Protein AF-A0A5C7JHR6-F1 (afdb_monomer)

pLDDT: mean 91.72, std 7.95, range [50.81, 97.88]

Mean predicted aligned error: 5.11 Å

Structure (mmCIF, N/CA/C/O backbone):
data_AF-A0A5C7JHR6-F1
#
_entry.id   AF-A0A5C7JHR6-F1
#
loop_
_atom_site.group_PDB
_atom_site.id
_atom_site.type_symbol
_atom_site.label_atom_id
_atom_site.label_alt_id
_atom_site.label_comp_id
_atom_site.label_asym_id
_atom_site.label_entity_id
_atom_site.label_seq_id
_atom_site.pdbx_PDB_ins_code
_atom_site.Cartn_x
_atom_site.Cartn_y
_atom_site.Cartn_z
_atom_site.occupancy
_atom_site.B_iso_or_equiv
_atom_site.auth_seq_id
_atom_site.auth_comp_id
_atom_site.auth_asym_id
_atom_site.auth_atom_id
_atom_site.pdbx_PDB_model_num
ATOM 1 N N . MET A 1 1 ? 26.029 13.144 -22.624 1.00 50.81 1 MET A N 1
ATOM 2 C CA . MET A 1 1 ? 26.122 11.851 -23.333 1.00 50.81 1 MET A CA 1
ATOM 3 C C . MET A 1 1 ? 24.845 11.0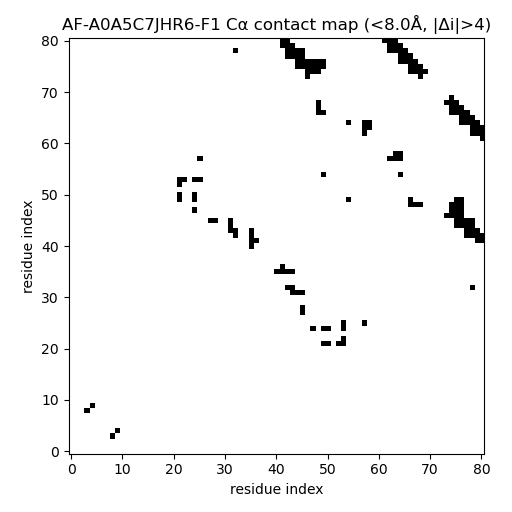94 -22.989 1.00 50.81 1 MET A C 1
ATOM 5 O O . MET A 1 1 ? 24.550 11.009 -21.805 1.00 50.81 1 MET A O 1
ATOM 9 N N . ARG A 1 2 ? 24.014 10.701 -23.966 1.00 63.44 2 ARG A N 1
ATOM 10 C CA . ARG A 1 2 ? 22.838 9.854 -23.683 1.00 63.44 2 ARG A CA 1
ATOM 11 C C . ARG A 1 2 ? 23.376 8.485 -23.265 1.00 63.44 2 ARG A C 1
ATOM 13 O O . ARG A 1 2 ? 24.249 7.980 -23.963 1.00 63.44 2 ARG A O 1
ATOM 20 N N . GLU A 1 3 ? 22.910 7.933 -22.147 1.00 71.25 3 GLU A N 1
ATOM 21 C CA . GLU A 1 3 ? 23.185 6.529 -21.822 1.00 71.25 3 GLU A CA 1
ATOM 22 C C . GLU A 1 3 ? 22.731 5.659 -23.001 1.00 71.25 3 GLU A C 1
ATOM 24 O O . GLU A 1 3 ? 21.687 5.927 -23.608 1.00 71.25 3 GLU A O 1
ATOM 29 N N . GLU A 1 4 ? 23.535 4.663 -23.377 1.00 81.38 4 GLU A N 1
ATOM 30 C CA . GLU A 1 4 ? 23.131 3.716 -24.412 1.00 81.38 4 GLU A CA 1
ATOM 31 C C . GLU A 1 4 ? 21.897 2.953 -23.929 1.00 81.38 4 GLU A C 1
ATOM 33 O O . GLU A 1 4 ? 21.912 2.288 -22.892 1.00 81.38 4 GLU A O 1
ATOM 38 N N . ILE A 1 5 ? 20.810 3.060 -24.693 1.00 84.69 5 ILE A N 1
ATOM 39 C CA . ILE A 1 5 ? 19.577 2.329 -24.418 1.00 84.69 5 ILE A CA 1
ATOM 40 C C . ILE A 1 5 ? 19.830 0.861 -24.777 1.00 84.69 5 ILE A C 1
ATOM 42 O O . ILE A 1 5 ? 19.703 0.457 -25.932 1.00 84.69 5 ILE A O 1
ATOM 46 N N . THR A 1 6 ? 20.213 0.068 -23.779 1.00 91.69 6 THR A N 1
ATOM 47 C CA . THR A 1 6 ? 20.421 -1.382 -23.889 1.00 91.69 6 THR A CA 1
ATOM 48 C C . THR A 1 6 ? 19.293 -2.157 -23.204 1.00 91.69 6 THR A C 1
ATOM 50 O O . THR A 1 6 ? 18.533 -1.616 -22.398 1.00 91.69 6 THR A O 1
ATOM 53 N N . ALA A 1 7 ? 19.181 -3.458 -23.494 1.00 90.75 7 ALA A N 1
ATOM 54 C CA . ALA A 1 7 ? 18.209 -4.324 -22.823 1.00 90.75 7 ALA A CA 1
ATOM 55 C C . ALA A 1 7 ? 18.445 -4.405 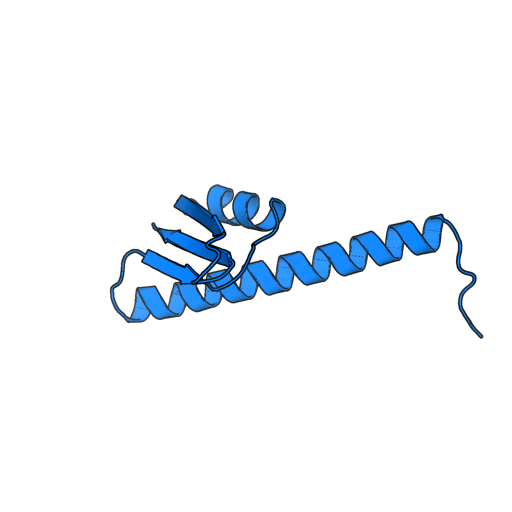-21.302 1.00 90.75 7 ALA A C 1
ATOM 57 O O . ALA A 1 7 ? 17.492 -4.476 -20.530 1.00 90.75 7 ALA A O 1
ATOM 58 N N . GLU A 1 8 ? 19.706 -4.377 -20.864 1.00 90.00 8 GLU A N 1
ATOM 59 C CA . GLU A 1 8 ? 20.064 -4.364 -19.444 1.00 90.00 8 GLU A CA 1
ATOM 60 C C . GLU A 1 8 ? 19.673 -3.042 -18.777 1.00 90.00 8 GLU A C 1
ATOM 62 O O . GLU A 1 8 ? 19.043 -3.052 -17.718 1.00 90.00 8 GLU A O 1
ATOM 67 N N . TRP A 1 9 ? 19.950 -1.913 -19.439 1.00 90.81 9 TRP A N 1
ATOM 68 C CA . TRP A 1 9 ? 19.509 -0.597 -18.982 1.00 90.81 9 TRP A CA 1
ATOM 69 C C . TRP A 1 9 ? 17.983 -0.533 -18.841 1.00 90.81 9 TRP A C 1
ATOM 71 O O . TRP A 1 9 ? 17.480 -0.095 -17.809 1.00 90.81 9 TRP A O 1
ATOM 81 N N . ALA A 1 10 ? 17.235 -1.032 -19.832 1.00 88.38 10 ALA A N 1
ATOM 82 C CA . ALA A 1 10 ? 15.774 -1.032 -19.797 1.00 88.38 10 ALA A CA 1
ATOM 83 C C . ALA A 1 10 ? 15.220 -1.856 -18.622 1.00 88.38 10 ALA A C 1
ATOM 85 O O . ALA A 1 10 ? 14.306 -1.398 -17.936 1.00 88.38 10 ALA A O 1
ATOM 86 N N . ARG A 1 11 ? 15.796 -3.037 -18.346 1.00 88.31 11 ARG A N 1
ATOM 87 C CA . ARG A 1 11 ? 15.410 -3.867 -17.190 1.00 88.31 11 ARG A CA 1
ATOM 88 C C . ARG A 1 11 ? 15.680 -3.150 -15.874 1.00 88.31 11 ARG A C 1
ATOM 90 O O . ARG A 1 11 ? 14.755 -2.970 -15.089 1.00 88.31 11 ARG A O 1
ATOM 97 N N . LYS A 1 12 ? 16.914 -2.683 -15.668 1.00 90.62 12 LYS A N 1
ATOM 98 C CA . LYS A 1 12 ? 17.322 -2.022 -14.421 1.00 90.62 12 LYS A CA 1
ATOM 99 C C . LYS A 1 12 ? 16.497 -0.764 -14.149 1.00 90.62 12 LYS A C 1
ATOM 101 O O . LYS A 1 12 ? 16.026 -0.555 -13.034 1.00 90.62 12 LYS A O 1
ATOM 106 N N . THR A 1 13 ? 16.279 0.051 -15.177 1.00 87.81 13 THR A N 1
ATOM 107 C CA . THR A 1 13 ? 15.464 1.266 -15.075 1.00 87.81 13 THR A CA 1
ATOM 108 C C . THR A 1 13 ? 14.006 0.926 -14.772 1.00 87.81 13 THR A C 1
ATOM 110 O O . THR A 1 13 ? 13.414 1.527 -13.879 1.00 87.81 13 THR A O 1
ATOM 113 N N . SER A 1 14 ? 13.434 -0.080 -15.441 1.00 83.94 14 SER A N 1
ATOM 114 C CA . SER A 1 14 ? 12.066 -0.536 -15.173 1.00 83.94 14 SER A CA 1
ATOM 115 C C . SER A 1 14 ? 11.890 -1.067 -13.747 1.00 83.94 14 SER A C 1
ATOM 117 O O . SER A 1 14 ? 10.882 -0.771 -13.110 1.00 83.94 14 SER A O 1
ATOM 119 N N . GLU A 1 15 ? 12.851 -1.836 -13.233 1.00 88.06 15 GLU A N 1
ATOM 120 C CA . GLU A 1 15 ? 12.828 -2.353 -11.859 1.00 88.06 15 GLU A CA 1
ATOM 121 C C . GLU A 1 15 ? 12.932 -1.223 -10.830 1.00 88.06 15 GLU A C 1
ATOM 123 O O . GLU A 1 15 ? 12.179 -1.207 -9.856 1.00 88.06 15 GLU A O 1
ATOM 128 N N . SER A 1 16 ? 13.809 -0.243 -11.076 1.00 87.88 16 SER A N 1
ATOM 129 C CA . SER A 1 16 ? 13.953 0.939 -10.220 1.00 87.88 16 SER A CA 1
ATOM 130 C C . SER A 1 16 ? 12.653 1.743 -10.155 1.00 87.88 16 SER A C 1
ATOM 132 O O . SER A 1 16 ? 12.167 2.053 -9.067 1.00 87.88 16 SER A O 1
ATOM 134 N N . ILE A 1 17 ? 12.047 2.026 -11.314 1.00 87.38 17 ILE A N 1
ATOM 135 C CA . 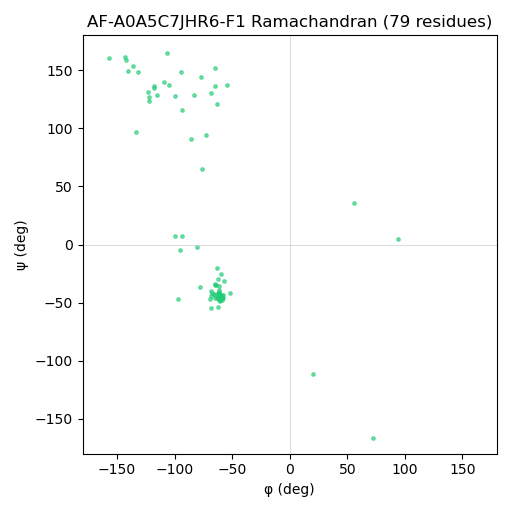ILE A 1 17 ? 10.774 2.755 -11.405 1.00 87.38 17 ILE A CA 1
ATOM 136 C C . ILE A 1 17 ? 9.659 1.985 -10.689 1.00 87.38 17 ILE A C 1
ATOM 138 O O . ILE A 1 17 ? 8.859 2.584 -9.965 1.00 87.38 17 ILE A O 1
ATOM 142 N N . LEU A 1 18 ? 9.608 0.659 -10.856 1.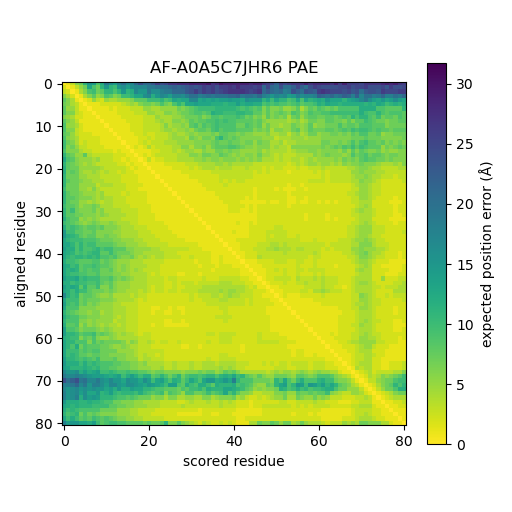00 85.56 18 LEU A N 1
ATOM 143 C CA . LEU A 1 18 ? 8.632 -0.183 -10.170 1.00 85.56 18 LEU A CA 1
ATOM 144 C C . LEU A 1 18 ? 8.805 -0.105 -8.647 1.00 85.56 18 LEU A C 1
ATOM 146 O O . LEU A 1 18 ? 7.821 0.098 -7.938 1.00 85.56 18 LEU A O 1
ATOM 150 N N . GLY A 1 19 ? 10.038 -0.215 -8.147 1.00 88.00 19 G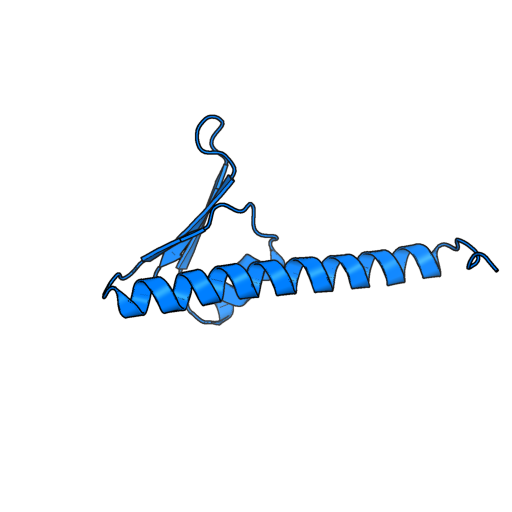LY A N 1
ATOM 151 C CA . GLY A 1 19 ? 10.337 -0.105 -6.718 1.00 88.00 19 GLY A CA 1
ATOM 152 C C . GLY A 1 19 ? 9.908 1.240 -6.129 1.00 88.00 19 GLY A C 1
ATOM 153 O O . GLY A 1 19 ? 9.232 1.280 -5.100 1.00 88.00 19 GLY A O 1
ATOM 154 N N . GLU A 1 20 ? 10.219 2.346 -6.808 1.00 91.12 20 GLU A N 1
ATOM 155 C CA . GLU A 1 20 ? 9.784 3.683 -6.386 1.00 91.12 20 GLU A CA 1
ATOM 156 C C . GLU A 1 20 ? 8.259 3.828 -6.361 1.00 91.12 20 GLU A C 1
ATOM 158 O O . GLU A 1 20 ? 7.706 4.397 -5.417 1.00 91.12 20 GLU A O 1
ATOM 163 N N . LYS A 1 21 ? 7.567 3.303 -7.379 1.00 91.56 21 LYS A N 1
ATOM 164 C CA . LYS A 1 21 ? 6.101 3.333 -7.459 1.00 91.56 21 LYS A CA 1
ATOM 165 C C . LYS A 1 21 ? 5.467 2.578 -6.289 1.00 91.56 21 LYS A C 1
ATOM 167 O O . LYS A 1 21 ? 4.578 3.117 -5.631 1.00 91.56 21 LYS A O 1
ATOM 172 N N . VAL A 1 22 ? 5.951 1.367 -6.005 1.00 92.38 22 VAL A N 1
ATOM 173 C CA . VAL A 1 22 ? 5.481 0.533 -4.887 1.00 92.38 22 VAL A CA 1
ATOM 174 C C . VAL A 1 22 ? 5.703 1.249 -3.554 1.00 92.38 22 VAL A C 1
ATOM 176 O O . VAL A 1 22 ? 4.779 1.328 -2.748 1.00 92.38 22 VAL A O 1
ATOM 179 N N . ASN A 1 23 ? 6.884 1.836 -3.339 1.00 93.62 23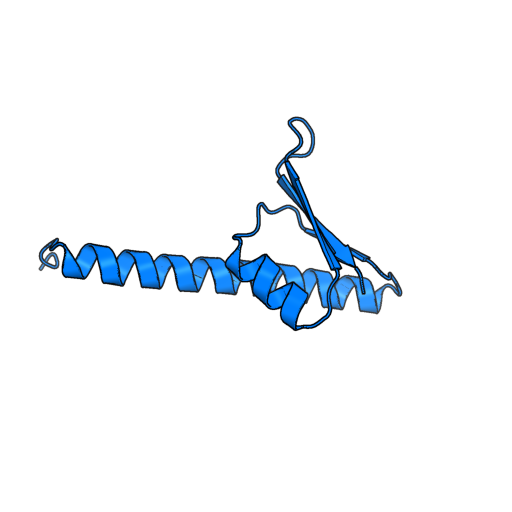 ASN A N 1
ATOM 180 C CA . ASN A 1 23 ? 7.191 2.555 -2.100 1.00 93.62 23 ASN A CA 1
ATOM 181 C C . ASN A 1 23 ? 6.259 3.755 -1.878 1.00 93.62 23 ASN A C 1
ATOM 183 O O . ASN A 1 23 ? 5.712 3.903 -0.787 1.00 93.62 23 ASN A O 1
ATOM 187 N N . LYS A 1 24 ? 6.004 4.559 -2.920 1.00 95.00 24 LYS A N 1
ATOM 188 C CA . LYS A 1 24 ? 5.067 5.697 -2.849 1.00 95.00 24 LYS A CA 1
ATOM 189 C C . LYS A 1 24 ? 3.639 5.257 -2.521 1.00 95.00 24 LYS A C 1
ATOM 191 O O . LYS A 1 24 ? 2.952 5.909 -1.740 1.00 95.00 24 LYS A O 1
ATOM 196 N N . GLN A 1 25 ? 3.183 4.150 -3.104 1.00 95.12 25 GLN A N 1
ATOM 197 C CA . GLN A 1 25 ? 1.857 3.602 -2.812 1.00 95.12 25 GLN A CA 1
ATOM 198 C C . GLN A 1 25 ? 1.756 3.065 -1.377 1.00 95.12 25 GLN A C 1
ATOM 200 O O . GLN A 1 25 ? 0.754 3.318 -0.711 1.00 95.12 25 GLN A O 1
ATOM 205 N N . ILE A 1 26 ? 2.783 2.364 -0.880 1.00 95.31 26 ILE A N 1
ATOM 206 C CA . ILE A 1 26 ? 2.839 1.913 0.520 1.00 95.31 26 ILE A CA 1
ATOM 207 C C . ILE A 1 26 ? 2.769 3.118 1.457 1.00 95.31 26 ILE A C 1
ATOM 209 O O . ILE A 1 26 ? 1.962 3.117 2.380 1.00 95.31 26 ILE A O 1
ATOM 213 N N . GLU A 1 27 ? 3.568 4.154 1.207 1.00 96.75 27 GLU A N 1
ATOM 214 C CA . GLU A 1 27 ? 3.576 5.372 2.018 1.00 96.75 27 GLU A CA 1
ATOM 215 C C . GLU A 1 27 ? 2.195 6.044 2.053 1.00 96.75 27 GLU A C 1
ATOM 217 O O . GLU A 1 27 ? 1.689 6.364 3.129 1.00 96.75 27 GLU A O 1
ATOM 222 N N . ALA A 1 28 ? 1.526 6.173 0.902 1.00 96.25 28 ALA A N 1
ATOM 223 C CA . ALA A 1 28 ? 0.164 6.702 0.833 1.00 96.25 28 ALA A CA 1
ATOM 224 C C . ALA A 1 28 ? -0.829 5.881 1.679 1.00 96.25 28 ALA A C 1
ATOM 226 O O . ALA A 1 28 ? -1.634 6.450 2.421 1.00 96.25 28 ALA A O 1
ATOM 227 N N . CYS A 1 29 ? -0.744 4.548 1.617 1.00 96.81 29 CYS A N 1
ATOM 228 C CA . CYS A 1 29 ? -1.561 3.654 2.434 1.00 96.81 29 CYS A CA 1
ATOM 229 C C . CYS A 1 29 ? -1.278 3.821 3.934 1.00 96.81 29 CYS A C 1
ATOM 231 O O . CYS A 1 29 ? -2.217 3.947 4.718 1.00 96.81 29 CYS A O 1
ATOM 233 N N . LEU A 1 30 ? -0.004 3.869 4.335 1.00 97.06 30 LEU A N 1
ATOM 234 C CA . LEU A 1 30 ? 0.407 4.032 5.734 1.00 97.06 30 LEU A CA 1
ATOM 235 C C . LEU A 1 30 ? -0.003 5.390 6.316 1.00 97.06 30 LEU A C 1
ATOM 237 O O . LEU A 1 30 ? -0.388 5.456 7.481 1.00 97.06 30 LEU A O 1
ATOM 241 N N . ASN A 1 31 ? 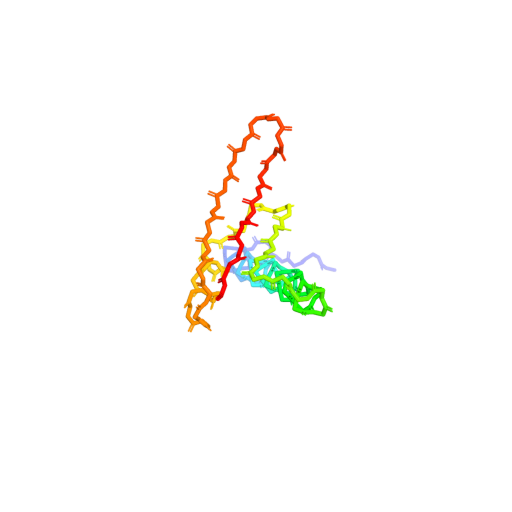-0.003 6.447 5.505 1.00 97.44 31 ASN A N 1
ATOM 242 C CA . ASN A 1 31 ? -0.511 7.756 5.911 1.00 97.44 31 ASN A CA 1
ATOM 243 C C . ASN A 1 31 ? -2.041 7.730 6.117 1.00 97.44 31 ASN A C 1
ATOM 245 O O . ASN A 1 31 ? -2.556 8.314 7.073 1.00 97.44 31 ASN A O 1
ATOM 249 N N . ALA A 1 32 ? -2.789 7.036 5.251 1.00 97.00 32 ALA A N 1
ATOM 250 C CA . ALA A 1 32 ? -4.252 6.939 5.335 1.00 97.00 32 ALA A CA 1
ATOM 251 C C . ALA A 1 32 ? -4.735 6.120 6.551 1.00 97.00 32 ALA A C 1
ATOM 253 O O . ALA A 1 32 ? -5.522 6.623 7.356 1.00 97.00 32 ALA A O 1
ATOM 254 N N . ILE A 1 33 ? -4.248 4.881 6.681 1.00 97.44 33 ILE A N 1
ATOM 255 C CA . ILE A 1 33 ? -3.503 4.439 7.863 1.00 97.44 33 ILE A CA 1
ATOM 256 C C . ILE A 1 33 ? -3.653 5.220 9.173 1.00 97.44 33 ILE A C 1
ATOM 258 O O . ILE A 1 33 ? -4.680 5.247 9.858 1.00 97.44 33 ILE A O 1
ATOM 262 N N . GLU A 1 34 ? -2.538 5.863 9.498 1.00 97.88 34 GLU A N 1
ATOM 263 C CA . GLU A 1 34 ? -2.298 6.667 10.683 1.00 97.88 34 GLU A CA 1
ATOM 264 C C . GLU A 1 34 ? -3.382 7.731 10.906 1.00 97.88 34 GLU A C 1
ATOM 266 O O . GLU A 1 34 ? -3.864 7.910 12.026 1.00 97.88 34 GLU A O 1
ATOM 271 N N . ASN A 1 35 ? -3.826 8.403 9.841 1.00 97.62 35 ASN A N 1
ATOM 272 C CA . ASN A 1 35 ? -4.879 9.415 9.928 1.00 97.62 35 ASN A CA 1
ATOM 273 C C . ASN A 1 35 ? -6.227 8.836 10.371 1.00 97.62 35 ASN A C 1
ATOM 275 O O . ASN A 1 35 ? -6.978 9.504 11.082 1.00 97.62 35 ASN A O 1
ATOM 279 N N . SER A 1 36 ? -6.538 7.605 9.971 1.00 97.56 36 SER A N 1
ATOM 280 C CA . SER A 1 36 ? -7.786 6.931 10.338 1.00 97.56 36 SER A CA 1
ATOM 281 C C . SER A 1 36 ? -7.734 6.398 11.767 1.00 97.56 36 SER A C 1
ATOM 283 O O . SER A 1 36 ? -8.712 6.544 12.500 1.00 97.56 36 SER A O 1
ATOM 285 N N . VAL A 1 37 ? -6.572 5.905 12.207 1.00 97.12 37 VAL A N 1
ATOM 286 C CA . VAL A 1 37 ? -6.328 5.541 13.614 1.00 97.12 37 VAL A CA 1
ATOM 287 C C . VAL A 1 37 ? -6.497 6.755 14.533 1.00 97.12 37 VAL A C 1
ATOM 289 O O . VAL A 1 37 ? -7.198 6.666 15.538 1.00 97.12 37 VAL A O 1
ATOM 292 N N . LYS A 1 38 ? -5.952 7.924 14.161 1.00 97.88 38 LYS A N 1
ATOM 293 C CA . LYS A 1 38 ? -6.142 9.188 14.906 1.00 97.88 38 LYS A CA 1
ATOM 294 C C . LYS A 1 38 ? -7.612 9.610 15.018 1.00 97.88 38 LYS A C 1
ATOM 296 O O . LYS A 1 38 ? -7.978 10.314 15.952 1.00 97.88 38 LYS A O 1
ATOM 301 N N . GLN A 1 39 ? -8.453 9.173 14.081 1.00 97.56 39 GLN A N 1
ATOM 302 C CA . GLN A 1 39 ? -9.900 9.408 14.076 1.00 97.56 39 GLN A CA 1
ATOM 303 C C . GLN A 1 39 ? -10.702 8.274 14.737 1.00 97.56 39 GLN A C 1
ATOM 305 O O . GLN A 1 39 ? -11.929 8.283 14.655 1.00 97.56 39 GLN A O 1
ATOM 310 N N . ASN A 1 40 ? -10.037 7.298 15.366 1.00 96.31 40 ASN A N 1
ATOM 311 C CA . ASN A 1 40 ? -10.656 6.109 15.957 1.00 96.31 40 ASN A CA 1
ATOM 312 C C . ASN A 1 40 ? -11.515 5.299 14.959 1.00 96.31 40 ASN A C 1
ATOM 314 O O . ASN A 1 40 ? -12.568 4.763 15.305 1.00 96.31 40 ASN A O 1
ATOM 318 N N . LYS A 1 41 ? -11.088 5.239 13.692 1.00 96.62 41 LYS A N 1
ATOM 319 C CA . LYS A 1 41 ? -11.694 4.395 12.653 1.00 96.62 41 LYS A CA 1
ATOM 320 C C . LYS A 1 41 ? -10.945 3.065 12.575 1.00 96.62 41 LYS A C 1
ATOM 322 O O . LYS A 1 41 ? -9.738 3.042 12.769 1.00 96.62 41 LYS A O 1
ATOM 327 N N . MET A 1 42 ? -11.648 1.984 12.231 1.00 96.06 42 MET A N 1
ATOM 328 C CA . MET A 1 42 ? -11.067 0.637 12.026 1.00 96.06 42 MET A CA 1
ATOM 329 C C . MET A 1 42 ? -10.831 0.298 10.546 1.00 96.06 42 MET A C 1
ATOM 331 O O . MET A 1 42 ? -10.557 -0.839 10.173 1.00 96.06 42 MET A O 1
ATOM 335 N N . SER A 1 43 ? -11.020 1.280 9.668 1.00 97.38 43 SER A N 1
ATOM 336 C CA . SER A 1 43 ? -10.760 1.133 8.242 1.00 97.38 43 SER A CA 1
ATOM 337 C C . SER A 1 43 ? -10.503 2.482 7.587 1.00 97.38 43 SER A C 1
ATOM 339 O O . SER A 1 43 ? -10.870 3.535 8.121 1.00 97.38 43 SER A O 1
ATOM 341 N N . CYS A 1 44 ? -9.877 2.442 6.416 1.00 97.06 44 CYS A N 1
ATOM 342 C CA . CYS A 1 44 ? -9.666 3.595 5.559 1.00 97.06 44 CYS A CA 1
ATOM 343 C C . CYS A 1 44 ? -9.806 3.214 4.082 1.00 97.06 44 CYS A C 1
ATOM 345 O O . CYS A 1 44 ? -9.662 2.047 3.712 1.00 97.06 44 CYS A O 1
ATOM 347 N N . SER A 1 45 ? -10.078 4.216 3.246 1.00 95.56 45 SER A N 1
ATOM 348 C CA . SER A 1 45 ? -10.092 4.072 1.791 1.00 95.56 45 SER A CA 1
ATOM 349 C C . SER A 1 45 ? -9.023 4.964 1.172 1.00 95.56 45 SER A C 1
ATOM 351 O O . SER A 1 45 ? -8.877 6.123 1.561 1.00 95.56 45 SER A O 1
ATOM 353 N N . VAL A 1 46 ? -8.289 4.427 0.202 1.00 95.19 46 VAL A N 1
ATOM 354 C CA . VAL A 1 46 ? -7.227 5.118 -0.536 1.00 95.19 46 VAL A CA 1
ATOM 355 C C . VAL A 1 46 ? -7.578 5.080 -2.018 1.00 95.19 46 VAL A C 1
ATOM 357 O O . VAL A 1 46 ? -7.770 4.003 -2.571 1.00 95.19 46 VAL A O 1
ATOM 360 N N . GLY A 1 47 ? -7.672 6.241 -2.666 1.00 93.50 47 GLY A N 1
ATOM 361 C CA . GLY A 1 47 ? -8.026 6.358 -4.087 1.00 93.50 47 GLY A CA 1
ATOM 362 C C . GLY A 1 47 ? -6.870 5.997 -5.019 1.00 93.50 47 GLY A C 1
ATOM 363 O O . GLY A 1 47 ? -6.330 6.873 -5.689 1.00 93.50 47 GLY A O 1
ATOM 364 N N . ILE A 1 48 ? -6.437 4.734 -5.001 1.00 91.69 48 ILE A N 1
ATOM 365 C CA . ILE A 1 48 ? -5.395 4.197 -5.880 1.00 91.69 48 ILE A CA 1
ATOM 366 C C . ILE A 1 48 ? -5.738 2.778 -6.348 1.00 91.69 48 ILE A C 1
ATOM 368 O O . ILE A 1 48 ? -6.282 1.973 -5.589 1.00 91.69 48 ILE A O 1
ATOM 372 N N . TYR A 1 49 ? -5.291 2.429 -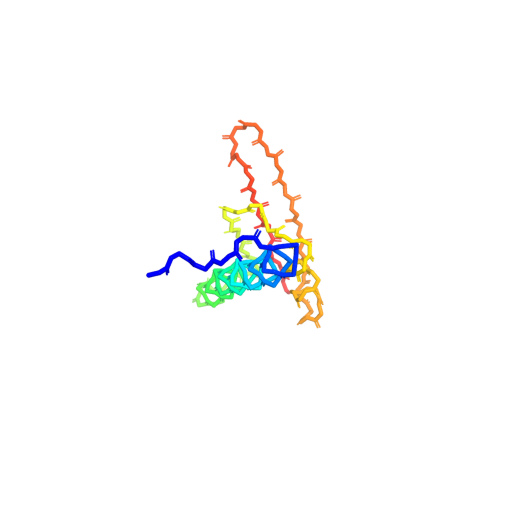7.557 1.00 89.88 49 TYR A N 1
ATOM 373 C CA . TYR A 1 49 ? -5.085 1.034 -7.950 1.00 89.88 49 TYR A CA 1
ATOM 374 C C . TYR A 1 49 ? -3.687 0.593 -7.491 1.00 89.88 49 TYR A C 1
ATOM 376 O O . TYR A 1 49 ? -2.685 0.809 -8.175 1.00 89.88 49 TYR A O 1
ATOM 384 N N . ALA A 1 50 ? -3.605 0.054 -6.276 1.00 91.00 50 ALA A N 1
ATOM 385 C CA . ALA A 1 50 ? -2.364 -0.449 -5.692 1.00 91.00 50 ALA A CA 1
ATOM 386 C C . ALA A 1 50 ? -1.810 -1.658 -6.465 1.00 91.00 50 ALA A C 1
ATOM 388 O O . ALA A 1 50 ? -2.547 -2.594 -6.780 1.00 91.00 50 ALA A O 1
ATOM 389 N N . ASP A 1 51 ? -0.500 -1.665 -6.707 1.00 93.44 51 ASP A N 1
ATOM 390 C CA . ASP A 1 51 ? 0.193 -2.801 -7.306 1.00 93.44 51 ASP A CA 1
ATOM 391 C C . ASP A 1 51 ? 0.148 -4.031 -6.373 1.00 93.44 51 ASP A C 1
ATOM 393 O O . ASP A 1 51 ? 0.133 -3.917 -5.145 1.00 93.44 51 ASP A O 1
ATOM 397 N N . ALA A 1 52 ? 0.191 -5.241 -6.942 1.00 93.12 52 ALA A N 1
ATOM 398 C CA . ALA A 1 52 ? 0.077 -6.488 -6.174 1.00 93.12 52 ALA A CA 1
ATOM 399 C C . ALA A 1 52 ? 1.137 -6.626 -5.059 1.00 93.12 52 ALA A C 1
ATOM 401 O O . ALA A 1 52 ? 0.868 -7.215 -4.010 1.00 93.12 52 ALA A O 1
ATOM 402 N N . LEU A 1 53 ? 2.333 -6.058 -5.261 1.00 94.06 53 LEU A N 1
ATOM 403 C CA . LEU A 1 53 ? 3.395 -6.024 -4.250 1.00 94.06 53 LEU A CA 1
ATOM 404 C C . LEU A 1 53 ? 3.007 -5.197 -3.019 1.00 94.06 53 LEU A C 1
ATOM 406 O O . LEU A 1 53 ? 3.352 -5.582 -1.905 1.00 94.06 53 LEU A O 1
ATOM 410 N N . VAL A 1 54 ? 2.246 -4.117 -3.204 1.00 94.94 54 VAL A N 1
ATOM 411 C CA . VAL A 1 54 ? 1.743 -3.273 -2.111 1.00 94.94 54 VAL A CA 1
ATOM 412 C C . VAL A 1 54 ? 0.698 -4.022 -1.301 1.00 94.94 54 VAL A C 1
ATOM 414 O O . VAL A 1 54 ? 0.791 -4.076 -0.078 1.00 94.94 54 VAL A O 1
ATOM 417 N N . ILE A 1 55 ? -0.257 -4.671 -1.975 1.00 95.75 55 ILE A N 1
ATOM 418 C CA . ILE A 1 55 ? -1.276 -5.501 -1.315 1.00 95.75 55 ILE A CA 1
ATOM 419 C C . ILE A 1 55 ? -0.602 -6.622 -0.513 1.00 95.75 55 ILE A C 1
ATOM 421 O O . ILE A 1 55 ? -0.955 -6.865 0.639 1.00 95.75 55 ILE A O 1
ATOM 425 N N . LYS A 1 56 ? 0.411 -7.278 -1.092 1.00 95.88 56 LYS A N 1
ATOM 426 C CA . LYS A 1 56 ? 1.186 -8.322 -0.411 1.00 95.88 56 LYS A CA 1
ATOM 427 C C . LYS A 1 56 ? 1.918 -7.788 0.824 1.00 95.88 56 LYS A C 1
ATOM 429 O O . LYS A 1 56 ? 1.919 -8.471 1.847 1.00 95.88 56 LYS A O 1
ATOM 434 N N . ASP A 1 57 ? 2.529 -6.606 0.744 1.00 96.44 57 ASP A N 1
ATOM 435 C CA . ASP A 1 57 ? 3.214 -5.982 1.883 1.00 96.44 57 ASP A CA 1
ATOM 436 C C . ASP A 1 57 ? 2.234 -5.630 3.011 1.00 96.44 57 ASP A C 1
ATOM 438 O O . ASP A 1 57 ? 2.464 -5.993 4.163 1.00 96.44 57 ASP A O 1
ATOM 442 N N . LEU A 1 58 ? 1.093 -5.019 2.681 1.00 96.56 58 LEU A N 1
ATOM 443 C CA . LEU A 1 58 ? 0.045 -4.687 3.651 1.00 96.56 58 LEU A CA 1
ATOM 444 C C . LEU A 1 58 ? -0.544 -5.940 4.316 1.00 96.56 58 LEU A C 1
ATOM 446 O O . LEU A 1 58 ? -0.638 -5.993 5.542 1.00 96.56 58 LEU A O 1
ATOM 450 N N . ASN A 1 59 ? -0.850 -6.982 3.538 1.00 96.38 59 ASN A N 1
ATOM 451 C CA . ASN A 1 59 ? -1.327 -8.258 4.078 1.00 96.38 59 ASN A CA 1
ATOM 452 C C . ASN A 1 59 ? -0.283 -8.913 4.999 1.00 96.38 59 ASN A C 1
ATOM 454 O O . ASN A 1 59 ? -0.633 -9.445 6.050 1.00 96.38 59 ASN A O 1
ATOM 458 N N . LYS A 1 60 ? 1.015 -8.839 4.658 1.00 97.00 60 LYS A N 1
ATOM 459 C CA . LYS A 1 60 ? 2.108 -9.343 5.513 1.00 97.00 60 LYS A CA 1
ATOM 460 C C . LYS A 1 60 ? 2.185 -8.607 6.856 1.00 97.00 60 LYS A C 1
ATOM 462 O O . LYS A 1 60 ? 2.602 -9.201 7.846 1.00 97.00 60 LYS A O 1
ATOM 467 N N . ARG A 1 61 ? 1.783 -7.335 6.899 1.00 96.19 61 ARG A N 1
ATOM 468 C CA . ARG A 1 61 ? 1.694 -6.528 8.129 1.00 96.19 61 ARG A CA 1
ATOM 469 C C . ARG A 1 61 ? 0.422 -6.795 8.943 1.00 96.19 61 ARG A C 1
ATOM 471 O O . ARG A 1 61 ? 0.277 -6.213 10.010 1.00 96.19 61 ARG A O 1
ATOM 478 N N . GLY A 1 62 ? -0.472 -7.662 8.463 1.00 97.00 62 GLY A N 1
ATOM 479 C CA . GLY A 1 62 ? -1.711 -8.036 9.147 1.00 97.00 62 GLY A CA 1
ATOM 480 C C . GLY A 1 62 ? -2.942 -7.227 8.737 1.00 97.00 62 GLY A C 1
ATOM 481 O O . GLY A 1 62 ? -4.005 -7.438 9.310 1.00 97.00 62 GLY A O 1
ATOM 482 N N . PHE A 1 63 ? -2.838 -6.335 7.748 1.00 97.69 63 PHE A N 1
ATOM 483 C CA . PHE A 1 63 ? -4.001 -5.607 7.243 1.00 97.69 63 PHE A CA 1
ATOM 484 C C . PHE A 1 63 ? -4.853 -6.485 6.325 1.00 97.69 63 PHE A C 1
ATOM 486 O O . PHE A 1 63 ? -4.332 -7.262 5.529 1.00 97.69 63 PHE A O 1
ATOM 493 N N . SER A 1 64 ? -6.170 -6.308 6.386 1.00 97.44 64 SER A N 1
ATOM 494 C CA . SER A 1 64 ? -7.108 -6.861 5.412 1.00 97.44 64 SER A CA 1
ATOM 495 C C . SER A 1 64 ? -7.375 -5.820 4.330 1.00 97.44 64 SER A C 1
ATOM 497 O O . SER A 1 64 ? -7.920 -4.744 4.605 1.00 97.44 64 SER A O 1
ATOM 499 N N . VAL A 1 65 ? -6.975 -6.143 3.100 1.00 97.12 65 VAL A N 1
ATOM 500 C CA . VAL A 1 65 ? -7.004 -5.232 1.954 1.00 97.12 65 VAL A CA 1
ATOM 501 C C . VAL A 1 65 ? -7.971 -5.733 0.886 1.00 97.12 65 VAL A C 1
ATOM 503 O O . VAL A 1 65 ? -7.875 -6.874 0.433 1.00 97.12 65 VAL A O 1
ATOM 506 N N . LYS A 1 66 ? -8.879 -4.861 0.440 1.00 95.94 66 LYS A N 1
ATOM 507 C CA . LYS A 1 66 ? -9.762 -5.096 -0.710 1.00 95.94 66 LYS A CA 1
ATOM 508 C C . LYS A 1 66 ? -9.568 -3.990 -1.734 1.00 95.94 66 LYS A C 1
ATOM 510 O O . LYS A 1 66 ? -9.578 -2.817 -1.377 1.00 95.94 66 LYS A O 1
ATOM 515 N N . GLN A 1 67 ? -9.387 -4.367 -2.991 1.00 93.94 67 GLN A N 1
ATOM 516 C CA . GLN A 1 67 ? -9.237 -3.432 -4.099 1.00 93.94 67 GLN A CA 1
ATOM 517 C C . GLN A 1 67 ? -10.481 -3.466 -4.973 1.00 93.94 67 GLN A C 1
ATOM 519 O O . GLN A 1 67 ? -11.030 -4.538 -5.229 1.00 93.94 67 GLN A O 1
ATOM 524 N N . TYR A 1 68 ? -10.892 -2.293 -5.426 1.00 93.50 68 TYR A N 1
ATOM 525 C CA . TYR A 1 68 ? -12.045 -2.093 -6.280 1.00 93.50 68 TYR A CA 1
ATOM 526 C C . TYR A 1 68 ? -11.654 -1.201 -7.451 1.00 93.50 68 TYR A C 1
ATOM 528 O O . TYR A 1 68 ? -10.792 -0.329 -7.327 1.00 93.50 68 TYR A O 1
ATOM 536 N N . ASP A 1 69 ? -12.307 -1.434 -8.579 1.00 90.69 69 ASP A N 1
ATOM 537 C CA . ASP A 1 69 ? -12.203 -0.605 -9.768 1.00 90.69 69 ASP A CA 1
ATOM 538 C C . ASP A 1 69 ? -13.623 -0.350 -10.272 1.00 90.69 69 ASP A C 1
ATOM 540 O O . ASP A 1 69 ? -14.246 -1.226 -10.877 1.00 90.69 69 ASP A O 1
ATOM 544 N N . ASP A 1 70 ? -14.180 0.804 -9.902 1.00 84.88 70 ASP A N 1
ATOM 545 C CA . ASP A 1 70 ? -15.532 1.206 -10.284 1.00 84.88 70 ASP A CA 1
ATOM 546 C C . ASP A 1 70 ? -15.461 2.271 -11.385 1.00 84.88 70 ASP A C 1
ATOM 548 O O . ASP A 1 70 ? -14.672 3.212 -11.319 1.00 84.88 70 ASP A O 1
ATOM 552 N N . GLN A 1 71 ? -16.314 2.153 -12.402 1.00 73.12 71 GLN A N 1
ATOM 553 C CA . GLN A 1 71 ? -16.374 3.110 -13.511 1.00 73.12 71 GLN A CA 1
ATOM 554 C C . GLN A 1 71 ? -16.786 4.529 -13.079 1.00 73.12 71 GLN A C 1
ATOM 556 O O . GLN A 1 71 ? -16.544 5.479 -13.823 1.00 73.12 71 GLN A O 1
ATOM 561 N N . ARG A 1 72 ? -17.430 4.687 -11.916 1.00 78.81 72 ARG A N 1
ATOM 562 C CA . ARG A 1 72 ? -17.873 5.976 -11.363 1.00 78.81 72 ARG A CA 1
ATOM 563 C C . ARG A 1 72 ? -16.893 6.541 -10.348 1.00 78.81 72 ARG A C 1
ATOM 565 O O . ARG A 1 72 ? -16.558 7.719 -10.427 1.00 78.81 72 ARG A O 1
ATOM 572 N N . ASP A 1 73 ? -16.444 5.698 -9.424 1.00 75.31 73 ASP A N 1
ATOM 573 C CA . ASP A 1 73 ? -15.628 6.125 -8.281 1.00 75.31 73 ASP A CA 1
ATOM 574 C C . ASP A 1 73 ? -14.120 5.974 -8.539 1.00 75.31 73 ASP A C 1
ATOM 576 O O . ASP A 1 73 ? -13.292 6.398 -7.730 1.00 75.31 73 ASP A O 1
ATOM 580 N N . GLY A 1 74 ? -13.757 5.407 -9.692 1.00 88.19 74 GLY A N 1
ATOM 581 C CA . GLY A 1 74 ? -12.388 5.080 -10.050 1.00 88.19 74 GLY A CA 1
ATOM 582 C C . GLY A 1 74 ? -11.853 3.893 -9.254 1.00 88.19 74 GLY A C 1
ATOM 583 O O . GLY A 1 74 ? -12.583 3.146 -8.593 1.00 88.19 74 GLY A O 1
ATOM 584 N N . SER A 1 75 ? -10.539 3.715 -9.319 1.00 91.94 75 SER A N 1
ATOM 585 C CA . SER A 1 75 ? -9.861 2.659 -8.581 1.00 91.94 75 SER A CA 1
ATOM 586 C C . SER A 1 75 ? -9.575 3.078 -7.144 1.00 91.94 75 SER A C 1
ATOM 588 O O . SER A 1 75 ? -8.954 4.117 -6.897 1.00 91.94 75 SER A O 1
ATOM 590 N N . TYR A 1 76 ? -9.965 2.239 -6.189 1.00 93.31 76 TYR A N 1
ATOM 591 C CA . TYR A 1 76 ? -9.701 2.481 -4.777 1.00 93.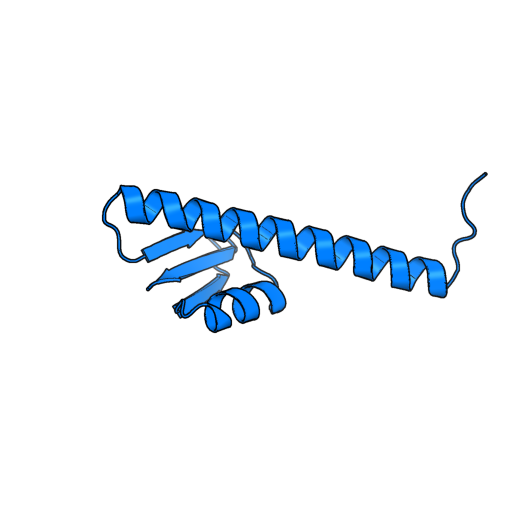31 76 TYR A CA 1
ATOM 592 C C . TYR A 1 76 ? -9.392 1.202 -4.003 1.00 93.31 76 TYR A C 1
ATOM 594 O O . TYR A 1 76 ? -9.690 0.076 -4.403 1.00 93.31 76 TYR A O 1
ATOM 602 N N . LEU A 1 77 ? -8.777 1.400 -2.846 1.00 94.56 77 LEU A N 1
ATOM 603 C CA . LEU A 1 77 ? -8.347 0.366 -1.928 1.00 94.56 77 LEU A CA 1
ATOM 604 C C . LEU A 1 77 ? -9.002 0.606 -0.572 1.00 94.56 77 LEU A C 1
ATOM 606 O O . LEU A 1 77 ? -8.853 1.685 -0.009 1.00 94.56 77 LEU A O 1
ATOM 610 N N . THR A 1 78 ? -9.679 -0.392 -0.021 1.00 96.44 78 THR A N 1
ATOM 611 C CA . THR A 1 78 ? -10.129 -0.387 1.373 1.00 96.44 78 THR A CA 1
ATOM 612 C C . THR A 1 78 ? -9.162 -1.206 2.215 1.00 96.44 78 THR A C 1
ATOM 614 O O . THR A 1 78 ? -8.880 -2.362 1.893 1.00 96.44 78 THR A O 1
ATOM 617 N N . ILE A 1 79 ? -8.677 -0.618 3.305 1.00 97.38 79 ILE A N 1
ATOM 618 C CA . ILE A 1 79 ? -7.779 -1.252 4.271 1.00 97.38 79 ILE A CA 1
ATOM 619 C C . ILE A 1 79 ? -8.482 -1.310 5.628 1.00 97.38 79 ILE A C 1
ATOM 621 O O . ILE A 1 79 ? -9.075 -0.323 6.057 1.00 97.38 79 ILE A O 1
ATOM 625 N N . SER A 1 80 ? -8.411 -2.456 6.301 1.00 97.31 80 SER A N 1
ATOM 626 C CA . SER A 1 80 ? -9.007 -2.718 7.622 1.00 97.31 80 SER A CA 1
ATOM 627 C C . SER A 1 80 ? -8.029 -3.477 8.526 1.00 97.31 80 SER A C 1
ATOM 629 O O . SER A 1 80 ? -7.146 -4.169 8.007 1.00 97.31 80 SER A O 1
ATOM 631 N N . TRP A 1 81 ? -8.169 -3.329 9.846 1.00 95.50 81 TRP A N 1
ATOM 632 C CA . TRP A 1 81 ? -7.347 -3.977 10.881 1.00 95.50 81 TRP A CA 1
ATOM 633 C C . TRP A 1 81 ? -8.180 -4.383 12.095 1.00 95.50 81 TRP A C 1
ATOM 635 O O . TRP A 1 81 ? -9.243 -3.758 12.319 1.00 95.50 81 TRP A O 1
#

Sequence (81 aa):
MREEITAEWARKTSESILGEKVNKQIEACLNAIENSVKQNKMSCSVGIYADALVIKDLNKRGFSVKQYDDQRDGSYLTISW

Solvent-accessible surface area (backbone atoms only — not comparable to full-atom values): 4660 Å² total; per-residue (Å²): 131,82,79,79,91,40,75,66,50,53,50,54,51,52,51,52,53,49,51,54,52,43,50,54,52,43,52,55,50,51,52,44,45,53,57,22,52,77,67,76,41,63,50,38,76,44,87,38,79,73,53,71,69,38,55,52,52,42,42,74,74,64,36,50,74,48,78,49,77,40,97,85,83,42,36,27,30,41,41,33,107

Radius of gyration: 16.08 Å; Cα contacts (8 Å, |Δi|>4): 91; chains: 1; bounding box: 44×21×40 Å

Secondary structure (DSSP, 8-state):
-PPP--HHHHHHHHHHHHHHHHHHHHHHHHHHHHHHHHTT-SEEEE-S---HHHHHHHHHTT-EEEEEEETTTEEEEEEE-

Foldseek 3Di:
DPPPPDPVVVVVVVVVVVVVLLVVVLVQVVVQVVVCVVVVHQKGKDQDPHDPVNVVVLVVVVWDKDWDADPPSGTMMMIGD

Nearest PDB structures (foldseek):
  8cd1-assembly1_h  TM=6.358E-01  e=2.602E-01  Pseudomonas aeruginosa PAO1
  3hz7-assembly1_A  TM=5.466E-01  e=2.974E-01  Desulfitobacterium hafniense
  2jdd-assembly1_A  TM=4.338E-01  e=9.874E-01  Bacillus licheniformis
  2guk-assembly1_B  TM=5.802E-01  e=6.385E+00  Porphyromonas gingivalis W83
  8qx4-assembly1_H  TM=5.055E-01  e=8.912E+00  Sulfolobus acidocaldarius